Protein AF-A0A946CM26-F1 (afdb_monomer_lite)

Radius of gyration: 30.29 Å; chains: 1; bounding box: 68×43×92 Å

pLDDT: mean 70.54, std 9.92, range [47.28, 89.56]

Secondary structure (DSSP, 8-state):
--------------PPP--HHHHHHHHHHHHHHHHHHHHHHHHHHHHHHHHHHHHTHHHHHHHHHHHHTT-GGGTHHHHHHHHHHHHHHHHHHHHHHHHHT-PPP-

Sequence (106 aa):
MTEAMAVNADTSVVSPAPTKKAWRRLRNKLMLRKKTRAAIMLGIFSSSLYYIFYLYSGDIRSIAEATNRGDKSLFLLPIGIAFVFSIVHGLFTDRFWEALGLTAKR

Structure (mmCIF, N/CA/C/O backbone):
data_AF-A0A946CM26-F1
#
_entry.id   AF-A0A946CM26-F1
#
loop_
_atom_site.group_PDB
_atom_site.id
_atom_site.type_symbol
_atom_site.label_atom_id
_atom_site.label_alt_id
_atom_site.label_comp_id
_atom_site.label_asym_id
_atom_site.label_entity_id
_atom_site.label_seq_id
_atom_site.pdbx_PDB_ins_code
_atom_site.Cartn_x
_atom_site.Cartn_y
_atom_site.Cartn_z
_atom_site.occupancy
_atom_site.B_iso_or_equiv
_atom_site.auth_seq_id
_atom_site.auth_comp_id
_atom_site.auth_asym_id
_atom_site.auth_atom_id
_atom_site.pdbx_PDB_model_num
ATOM 1 N N . MET A 1 1 ? 48.812 -29.990 -68.244 1.00 50.09 1 MET A N 1
ATOM 2 C CA . MET A 1 1 ? 49.199 -30.075 -66.823 1.00 50.09 1 MET A CA 1
ATOM 3 C C . MET A 1 1 ? 49.527 -28.672 -66.348 1.00 50.09 1 MET A C 1
ATOM 5 O O . MET A 1 1 ? 50.666 -28.283 -66.525 1.00 50.09 1 MET A O 1
ATOM 9 N N . THR A 1 2 ? 48.545 -27.933 -65.823 1.00 50.75 2 THR A N 1
ATOM 10 C CA . THR A 1 2 ? 48.731 -26.814 -64.876 1.00 50.75 2 THR A CA 1
ATOM 11 C C . THR A 1 2 ? 47.363 -26.260 -64.465 1.00 50.75 2 THR A C 1
ATOM 13 O O . THR A 1 2 ? 46.496 -26.061 -65.306 1.00 50.75 2 THR A O 1
ATOM 16 N N . GLU A 1 3 ? 47.214 -26.041 -63.158 1.00 47.28 3 GLU A N 1
ATOM 17 C CA . GLU A 1 3 ? 46.234 -25.154 -62.509 1.00 47.28 3 GLU A CA 1
ATOM 18 C C . GLU A 1 3 ? 44.760 -25.580 -62.452 1.00 47.28 3 GLU A C 1
ATOM 20 O O . GLU A 1 3 ? 43.845 -24.868 -62.851 1.00 47.28 3 GLU A O 1
ATOM 25 N N . ALA A 1 4 ? 44.520 -26.717 -61.801 1.00 53.59 4 ALA A N 1
ATOM 26 C CA . ALA A 1 4 ? 43.259 -26.981 -61.113 1.00 53.59 4 ALA A CA 1
ATOM 27 C C . ALA A 1 4 ? 43.537 -27.106 -59.609 1.00 53.59 4 ALA A C 1
ATOM 29 O O . ALA A 1 4 ? 43.633 -28.223 -59.121 1.00 53.59 4 ALA A O 1
ATOM 30 N N . MET A 1 5 ? 43.759 -25.995 -58.889 1.00 54.62 5 MET A N 1
ATOM 31 C CA . MET A 1 5 ? 43.891 -25.996 -57.417 1.00 54.62 5 MET A CA 1
ATOM 32 C C . MET A 1 5 ? 43.934 -24.570 -56.827 1.00 54.62 5 MET A C 1
ATOM 34 O O . MET A 1 5 ? 44.963 -24.124 -56.339 1.00 54.62 5 MET A O 1
ATOM 38 N N . ALA A 1 6 ? 42.822 -23.829 -56.866 1.00 54.34 6 ALA A N 1
ATOM 39 C CA . ALA A 1 6 ? 42.658 -22.621 -56.039 1.00 54.34 6 ALA A CA 1
ATOM 40 C C . ALA A 1 6 ? 41.175 -22.254 -55.850 1.00 54.34 6 ALA A C 1
ATOM 42 O O . ALA A 1 6 ? 40.735 -21.146 -56.138 1.00 54.34 6 ALA A O 1
ATOM 43 N N . VAL A 1 7 ? 40.372 -23.210 -55.395 1.00 59.91 7 VAL A N 1
ATOM 44 C CA . VAL A 1 7 ? 39.038 -22.956 -54.837 1.00 59.91 7 VAL A CA 1
ATOM 45 C C . VAL A 1 7 ? 38.984 -23.746 -53.536 1.00 59.91 7 VAL A C 1
ATOM 47 O O . VAL A 1 7 ? 39.477 -24.871 -53.519 1.00 59.91 7 VAL A O 1
ATOM 50 N N . ASN A 1 8 ? 38.388 -23.161 -52.490 1.00 57.31 8 ASN A N 1
ATOM 51 C CA . ASN A 1 8 ? 38.346 -23.579 -51.074 1.00 57.31 8 ASN A CA 1
ATOM 52 C C . ASN A 1 8 ? 39.418 -22.874 -50.226 1.00 57.31 8 ASN A C 1
ATOM 54 O O . ASN A 1 8 ? 40.591 -22.904 -50.558 1.00 57.31 8 ASN A O 1
ATOM 58 N N . ALA A 1 9 ? 39.127 -22.266 -49.085 1.00 57.59 9 ALA A N 1
ATOM 59 C CA . ALA A 1 9 ? 37.876 -21.991 -48.403 1.00 57.59 9 ALA A CA 1
ATOM 60 C C . ALA A 1 9 ? 38.236 -20.946 -47.345 1.00 57.59 9 ALA A C 1
ATOM 62 O O . ALA A 1 9 ? 39.080 -21.220 -46.502 1.00 57.59 9 ALA A O 1
ATOM 63 N N . ASP A 1 10 ? 37.628 -19.765 -47.387 1.00 49.50 10 ASP A N 1
ATOM 64 C CA . ASP A 1 10 ? 37.755 -18.829 -46.267 1.00 49.50 10 ASP A CA 1
ATOM 65 C C . ASP A 1 10 ? 36.490 -17.979 -46.123 1.00 49.50 10 ASP A C 1
ATOM 67 O O . ASP A 1 10 ? 36.496 -16.757 -46.010 1.00 49.50 10 ASP A O 1
ATOM 71 N N . THR A 1 11 ? 35.336 -18.650 -46.127 1.00 58.28 11 THR A N 1
ATOM 72 C CA . THR A 1 11 ? 34.118 -18.093 -45.534 1.00 58.28 11 THR A CA 1
ATOM 73 C C . THR A 1 11 ? 34.216 -18.238 -44.021 1.00 58.28 11 THR A C 1
ATOM 75 O O . THR A 1 11 ? 33.521 -19.047 -43.403 1.00 58.28 11 THR A O 1
ATOM 78 N N . SER A 1 12 ? 35.100 -17.450 -43.414 1.00 55.16 12 SER A N 1
ATOM 79 C CA . SER A 1 12 ? 35.011 -17.150 -41.994 1.00 55.16 12 SER A CA 1
ATOM 80 C C . SER A 1 12 ? 33.710 -16.374 -41.787 1.00 55.16 12 SER A C 1
ATOM 82 O O . SER A 1 12 ? 33.584 -15.190 -42.098 1.00 55.16 12 SER A O 1
ATOM 84 N N . VAL A 1 13 ? 32.678 -17.080 -41.325 1.00 57.25 13 VAL A N 1
ATOM 85 C CA . VAL A 1 13 ? 31.420 -16.479 -40.883 1.00 57.25 13 VAL A CA 1
ATOM 86 C C . VAL A 1 13 ? 31.747 -15.637 -39.653 1.00 57.25 13 VAL A C 1
ATOM 88 O O . VAL A 1 13 ? 31.697 -16.104 -38.515 1.00 57.25 13 VAL A O 1
ATOM 91 N N . VAL A 1 14 ? 32.144 -14.386 -39.885 1.00 61.41 14 VAL A N 1
ATOM 92 C CA . VAL A 1 14 ? 32.317 -13.378 -38.844 1.00 61.41 14 VAL A CA 1
ATOM 93 C C . VAL A 1 14 ? 30.936 -13.133 -38.250 1.00 61.41 14 VAL A C 1
ATOM 95 O O . VAL A 1 14 ? 30.136 -12.362 -38.775 1.00 61.41 14 VAL A O 1
ATOM 98 N N . SER A 1 15 ? 30.629 -13.833 -37.158 1.00 59.19 15 SER A N 1
ATOM 99 C CA . SER A 1 15 ? 29.458 -13.534 -36.339 1.00 59.19 15 SER A CA 1
ATOM 100 C C . SER A 1 15 ? 29.602 -12.098 -35.831 1.00 59.19 15 SER A C 1
ATOM 102 O O . SER A 1 15 ? 30.552 -11.817 -35.094 1.00 59.19 15 SER A O 1
ATOM 104 N N . PRO A 1 16 ? 28.712 -11.161 -36.208 1.00 64.00 16 PRO A N 1
ATOM 105 C CA . PRO A 1 16 ? 28.840 -9.789 -35.754 1.00 64.00 16 PRO A CA 1
ATOM 106 C C . PRO A 1 16 ? 28.666 -9.762 -34.236 1.00 64.00 16 PRO A C 1
ATOM 108 O O . PRO A 1 16 ? 27.627 -10.166 -33.707 1.00 64.00 16 PRO A O 1
ATOM 111 N N . ALA A 1 17 ? 29.693 -9.288 -33.527 1.00 64.62 17 ALA A N 1
ATOM 112 C CA . ALA A 1 17 ? 29.629 -9.099 -32.086 1.00 64.62 17 ALA A CA 1
ATOM 113 C C . ALA A 1 17 ? 28.372 -8.276 -31.738 1.00 64.62 17 ALA A C 1
ATOM 115 O O . ALA A 1 17 ? 28.110 -7.248 -32.378 1.00 64.62 17 ALA A O 1
ATOM 116 N N . PRO A 1 18 ? 27.566 -8.700 -30.748 1.00 59.12 18 PRO A N 1
ATOM 117 C CA . PRO A 1 18 ? 26.307 -8.043 -30.443 1.00 59.12 18 PRO A CA 1
ATOM 118 C C . PRO A 1 18 ? 26.577 -6.587 -30.068 1.00 59.12 18 PRO A C 1
ATOM 120 O O . PRO A 1 18 ? 27.230 -6.286 -29.069 1.00 59.12 18 PRO A O 1
ATOM 123 N N . THR A 1 19 ? 26.076 -5.674 -30.900 1.00 71.00 19 THR A N 1
ATOM 124 C CA . THR A 1 19 ? 26.295 -4.234 -30.747 1.00 71.00 19 THR A CA 1
ATOM 125 C C . THR A 1 19 ? 25.957 -3.787 -29.319 1.00 71.00 19 THR A C 1
ATOM 127 O O . THR A 1 19 ? 24.955 -4.216 -28.739 1.00 71.00 19 THR A O 1
ATOM 130 N N . LYS A 1 20 ? 26.751 -2.879 -28.729 1.00 68.38 20 LYS A N 1
ATOM 131 C CA . LYS A 1 20 ? 26.539 -2.353 -27.357 1.00 68.38 20 LYS A CA 1
ATOM 132 C C . LYS A 1 20 ? 25.091 -1.877 -27.107 1.00 68.38 20 LYS A C 1
ATOM 134 O O . LYS A 1 20 ? 24.595 -1.893 -25.978 1.00 68.38 20 LYS A O 1
ATOM 139 N N . LYS A 1 21 ? 24.386 -1.486 -28.176 1.00 69.75 21 LYS A N 1
ATOM 140 C CA . LYS A 1 21 ? 22.969 -1.092 -28.193 1.00 69.75 21 LYS A CA 1
ATOM 141 C C . LYS A 1 21 ? 22.021 -2.269 -27.914 1.00 69.75 21 LYS A C 1
ATOM 143 O O . LYS A 1 21 ? 21.071 -2.100 -27.149 1.00 69.75 21 LYS A O 1
ATOM 148 N N . ALA A 1 22 ? 22.287 -3.451 -28.474 1.00 72.25 22 ALA A N 1
ATOM 149 C CA . ALA A 1 22 ? 21.532 -4.679 -28.212 1.00 72.25 22 ALA A CA 1
ATOM 150 C C . ALA A 1 22 ? 21.687 -5.133 -26.750 1.00 72.25 22 ALA A C 1
ATOM 152 O O . ALA A 1 22 ? 20.690 -5.412 -26.084 1.00 72.25 22 ALA A O 1
ATOM 153 N N . TRP A 1 23 ? 22.909 -5.068 -26.211 1.00 66.12 23 TRP A N 1
ATOM 154 C CA . TRP A 1 23 ? 23.193 -5.362 -24.800 1.00 66.12 23 TRP A CA 1
ATOM 155 C C . TRP A 1 23 ? 22.453 -4.428 -23.831 1.00 66.12 23 TRP A C 1
ATOM 157 O O . TRP A 1 23 ? 21.849 -4.885 -22.859 1.00 66.12 23 TRP A O 1
ATOM 167 N N . ARG A 1 24 ? 22.409 -3.117 -24.123 1.00 68.12 24 ARG A N 1
ATOM 168 C CA . ARG A 1 24 ? 21.614 -2.154 -23.335 1.00 68.12 24 ARG A CA 1
ATOM 169 C C . ARG A 1 24 ? 20.121 -2.480 -23.346 1.00 68.12 24 ARG A C 1
ATOM 171 O O . ARG A 1 24 ? 19.485 -2.403 -22.298 1.00 68.12 24 ARG A O 1
ATOM 178 N N . ARG A 1 25 ? 19.558 -2.855 -24.500 1.00 68.62 25 ARG A N 1
ATOM 179 C CA . ARG A 1 25 ? 18.134 -3.223 -24.619 1.00 68.62 25 ARG A CA 1
ATOM 180 C C . ARG A 1 25 ? 17.808 -4.489 -23.835 1.00 68.62 25 ARG A C 1
ATOM 182 O O . ARG A 1 25 ? 16.790 -4.521 -23.147 1.00 68.62 25 ARG A O 1
ATOM 189 N N . LEU A 1 26 ? 18.676 -5.499 -23.904 1.00 68.81 26 LEU A N 1
ATOM 190 C CA . LEU A 1 26 ? 18.492 -6.756 -23.184 1.00 68.81 26 LEU A CA 1
ATOM 191 C C . LEU A 1 26 ? 18.538 -6.535 -21.668 1.00 68.81 26 LEU A C 1
ATOM 193 O O . LEU A 1 26 ? 17.630 -6.960 -20.957 1.00 68.81 26 LEU A O 1
ATOM 197 N N . ARG A 1 27 ? 19.538 -5.783 -21.188 1.00 68.31 27 ARG A N 1
ATOM 198 C CA . ARG A 1 27 ? 19.665 -5.402 -19.775 1.00 68.31 27 ARG A CA 1
ATOM 199 C C . ARG A 1 27 ? 18.445 -4.629 -19.285 1.00 68.31 27 ARG A C 1
ATOM 201 O O . ARG A 1 27 ? 17.923 -4.948 -18.223 1.00 68.31 27 ARG A O 1
ATOM 208 N N . ASN A 1 28 ? 17.967 -3.658 -20.065 1.00 67.50 28 ASN A N 1
ATOM 209 C CA . ASN A 1 28 ? 16.781 -2.881 -19.710 1.00 67.50 28 ASN A CA 1
ATOM 210 C C . ASN A 1 28 ? 15.524 -3.759 -19.659 1.00 67.50 28 ASN A C 1
ATOM 212 O O . ASN A 1 28 ? 14.780 -3.660 -18.692 1.00 67.50 28 ASN A O 1
ATOM 216 N N . LYS A 1 29 ? 15.319 -4.674 -20.619 1.00 63.75 29 LYS A N 1
ATOM 217 C CA . LYS A 1 29 ? 14.225 -5.663 -20.558 1.00 63.75 29 LYS A CA 1
ATOM 218 C C . LYS A 1 29 ? 14.333 -6.556 -19.321 1.00 63.75 29 LYS A C 1
ATOM 220 O O . LYS A 1 29 ? 13.331 -6.802 -18.660 1.00 63.75 29 LYS A O 1
ATOM 225 N N . LEU A 1 30 ? 15.532 -7.035 -18.992 1.00 65.75 30 LEU A N 1
ATOM 226 C CA . LEU A 1 30 ? 15.753 -7.914 -17.842 1.00 65.75 30 LEU A CA 1
ATOM 227 C C . LEU A 1 30 ? 15.511 -7.185 -16.509 1.00 65.75 30 LEU A C 1
ATOM 229 O O . LEU A 1 30 ? 14.889 -7.738 -15.604 1.00 65.75 30 LEU A O 1
ATOM 233 N N . MET A 1 31 ? 15.967 -5.933 -16.404 1.00 63.66 31 MET A N 1
ATOM 234 C CA . MET A 1 31 ? 15.702 -5.069 -15.254 1.00 63.66 31 MET A CA 1
ATOM 235 C C . MET A 1 31 ? 14.222 -4.704 -15.147 1.00 63.66 31 MET A C 1
ATOM 237 O O . MET A 1 31 ? 13.695 -4.759 -14.040 1.00 63.66 31 MET A O 1
ATOM 241 N N . LEU A 1 32 ? 13.536 -4.425 -16.266 1.00 63.38 32 LEU A N 1
ATO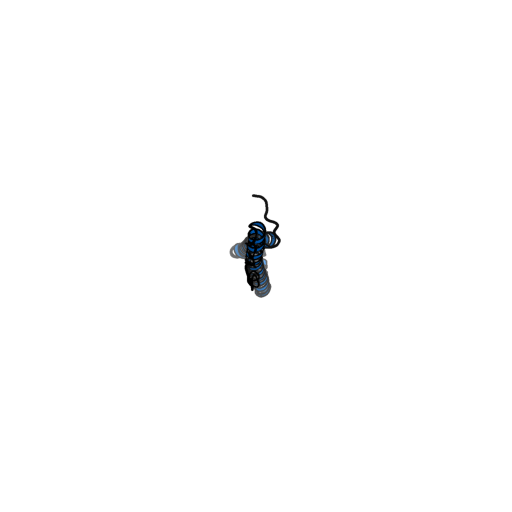M 242 C CA . LEU A 1 32 ? 12.080 -4.247 -16.283 1.00 63.38 32 LEU A CA 1
ATOM 243 C C . LEU A 1 32 ? 11.392 -5.485 -15.707 1.00 63.38 32 LEU A C 1
ATOM 245 O O . LEU A 1 32 ? 10.638 -5.354 -14.758 1.00 63.38 32 LEU A O 1
ATOM 249 N N . ARG A 1 33 ? 11.732 -6.698 -16.167 1.00 64.38 33 ARG A N 1
ATOM 250 C CA . ARG A 1 33 ? 11.136 -7.943 -15.642 1.00 64.38 33 ARG A CA 1
ATOM 251 C C . ARG A 1 33 ? 11.337 -8.115 -14.134 1.00 64.38 33 ARG A C 1
ATOM 253 O O . ARG A 1 33 ? 10.415 -8.557 -13.453 1.00 64.38 33 ARG A O 1
ATOM 260 N N . LYS A 1 34 ? 12.513 -7.760 -13.600 1.00 64.75 34 LYS A N 1
ATOM 261 C CA . LYS A 1 34 ? 12.761 -7.783 -12.146 1.00 64.75 34 LYS A CA 1
ATOM 262 C C . LYS A 1 34 ? 11.912 -6.744 -11.402 1.00 64.75 34 LYS A C 1
ATOM 264 O O . LYS A 1 34 ? 11.321 -7.090 -1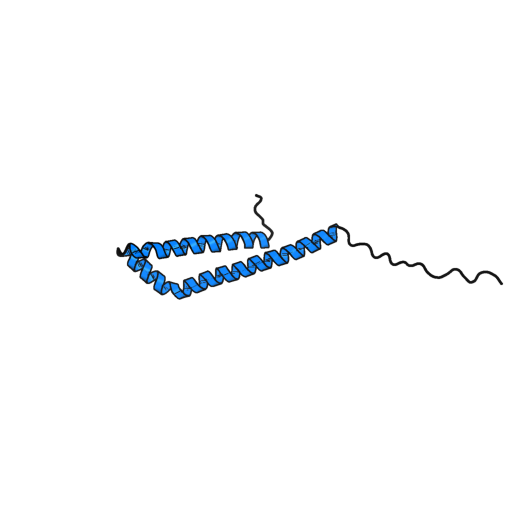0.383 1.00 64.75 34 LYS A O 1
ATOM 269 N N . LYS A 1 35 ? 11.806 -5.514 -11.919 1.00 68.19 35 LYS A N 1
ATOM 270 C CA . LYS A 1 35 ? 10.988 -4.440 -11.324 1.00 68.19 35 LYS A CA 1
ATOM 271 C C . LYS A 1 35 ? 9.490 -4.752 -11.375 1.00 68.19 35 LYS A C 1
ATOM 273 O O . LYS A 1 35 ? 8.810 -4.630 -10.364 1.00 68.19 35 LYS A O 1
ATOM 278 N N . THR A 1 36 ? 8.989 -5.255 -12.501 1.00 69.31 36 THR A N 1
ATOM 279 C CA . THR A 1 36 ? 7.591 -5.682 -12.658 1.00 69.31 36 THR A CA 1
ATOM 280 C C . THR A 1 36 ? 7.233 -6.803 -11.689 1.00 69.31 36 THR A C 1
ATOM 282 O O . THR A 1 36 ? 6.168 -6.776 -11.086 1.00 69.31 36 THR A O 1
ATOM 285 N N . ARG A 1 37 ? 8.138 -7.763 -11.468 1.00 72.44 37 ARG A N 1
ATOM 286 C CA . ARG A 1 37 ? 7.911 -8.842 -10.499 1.00 72.44 37 ARG A CA 1
ATOM 287 C C . ARG A 1 37 ? 7.826 -8.319 -9.061 1.00 72.44 37 ARG A C 1
ATOM 289 O O . ARG A 1 37 ? 6.990 -8.803 -8.307 1.00 72.44 37 ARG A O 1
ATOM 296 N N . ALA A 1 38 ? 8.635 -7.318 -8.708 1.00 69.25 38 ALA A N 1
ATOM 297 C CA . ALA A 1 38 ? 8.553 -6.649 -7.411 1.00 69.25 38 ALA A CA 1
ATOM 298 C C . ALA A 1 38 ? 7.226 -5.886 -7.237 1.00 69.25 38 ALA A C 1
ATOM 300 O O . ALA A 1 38 ? 6.596 -6.006 -6.190 1.00 69.25 38 ALA A O 1
ATOM 301 N N . ALA A 1 39 ? 6.755 -5.182 -8.272 1.00 74.19 39 ALA A N 1
ATOM 302 C CA . ALA A 1 39 ? 5.456 -4.507 -8.244 1.00 74.19 39 ALA A CA 1
ATOM 303 C C . ALA A 1 39 ? 4.277 -5.480 -8.132 1.00 74.19 39 ALA A C 1
ATOM 305 O O . ALA A 1 39 ? 3.354 -5.230 -7.366 1.00 74.19 39 ALA A O 1
ATOM 306 N N . ILE A 1 40 ? 4.321 -6.614 -8.839 1.00 77.38 40 ILE A N 1
ATOM 307 C CA . ILE A 1 40 ? 3.295 -7.661 -8.724 1.00 77.38 40 ILE A CA 1
ATOM 308 C C . ILE A 1 40 ? 3.301 -8.265 -7.315 1.00 77.38 40 ILE A C 1
ATOM 310 O O . ILE A 1 40 ? 2.239 -8.412 -6.720 1.00 77.38 40 ILE A O 1
ATOM 314 N N . MET A 1 41 ? 4.476 -8.569 -6.746 1.00 76.81 41 MET A N 1
ATOM 315 C CA . MET A 1 41 ? 4.574 -9.071 -5.368 1.00 76.81 41 MET A CA 1
ATOM 316 C C . MET A 1 41 ? 4.009 -8.076 -4.353 1.00 76.81 41 MET A C 1
ATOM 318 O O . MET A 1 41 ? 3.269 -8.477 -3.461 1.00 76.81 41 MET A O 1
ATOM 322 N N . LEU A 1 42 ? 4.312 -6.785 -4.506 1.00 73.12 42 LEU A N 1
ATOM 323 C CA . LEU A 1 42 ? 3.761 -5.736 -3.649 1.00 73.12 42 LEU A CA 1
ATOM 324 C C . LEU A 1 42 ? 2.265 -5.511 -3.876 1.00 73.12 42 LEU A C 1
ATOM 326 O O . LEU A 1 42 ? 1.559 -5.207 -2.923 1.00 73.12 42 LEU A O 1
ATOM 330 N N . GLY A 1 43 ? 1.765 -5.696 -5.098 1.00 75.12 43 GLY A N 1
ATOM 331 C CA . GLY A 1 43 ? 0.334 -5.645 -5.398 1.00 75.12 43 GLY A CA 1
ATOM 332 C C . GLY A 1 43 ? -0.429 -6.789 -4.745 1.00 75.12 43 GLY A C 1
ATOM 333 O O . GLY A 1 43 ? -1.473 -6.557 -4.140 1.00 75.12 43 GLY A O 1
ATOM 334 N N . ILE A 1 44 ? 0.129 -8.002 -4.787 1.00 82.38 44 ILE A N 1
ATOM 335 C CA . ILE A 1 44 ? -0.399 -9.157 -4.051 1.00 82.38 44 ILE A CA 1
ATOM 336 C C . ILE A 1 44 ? -0.340 -8.880 -2.549 1.00 82.38 44 ILE A C 1
ATOM 338 O O . ILE A 1 44 ? -1.336 -9.067 -1.868 1.00 82.38 44 ILE A O 1
ATOM 342 N N . PHE A 1 45 ? 0.780 -8.371 -2.034 1.00 80.44 45 PHE A N 1
ATOM 343 C CA . PHE A 1 45 ? 0.930 -8.050 -0.614 1.00 80.44 45 PHE A CA 1
ATOM 344 C C . PHE A 1 45 ? -0.077 -6.987 -0.139 1.00 80.44 45 PHE A C 1
ATOM 346 O O . PHE A 1 45 ? -0.727 -7.173 0.884 1.00 80.44 45 PHE A O 1
ATOM 353 N N . SER A 1 46 ? -0.265 -5.916 -0.913 1.00 76.75 46 SER A N 1
ATOM 354 C CA . SER A 1 46 ? -1.260 -4.865 -0.661 1.00 76.75 46 SER A CA 1
ATOM 355 C C . SER A 1 46 ? -2.691 -5.414 -0.713 1.00 76.75 46 SER A C 1
ATOM 357 O O . SER A 1 46 ? -3.495 -5.144 0.178 1.00 76.75 46 SER A O 1
ATOM 359 N N . SER A 1 47 ? -2.997 -6.259 -1.704 1.00 79.75 47 SER A N 1
ATOM 360 C CA . SER A 1 47 ? -4.308 -6.913 -1.831 1.00 79.75 47 SER A CA 1
ATOM 361 C C . SER A 1 47 ? -4.585 -7.859 -0.664 1.00 79.75 47 SER A C 1
ATOM 363 O O . SER A 1 47 ? -5.680 -7.843 -0.110 1.00 79.75 47 SER A O 1
ATOM 365 N N . SER A 1 48 ? -3.584 -8.633 -0.235 1.00 81.62 48 SER A N 1
ATOM 366 C CA . SER A 1 48 ? -3.671 -9.479 0.957 1.00 81.62 48 SER A CA 1
ATOM 367 C C . SER A 1 48 ? -3.910 -8.650 2.215 1.00 81.62 48 SER A C 1
ATOM 369 O O . SER A 1 48 ? -4.702 -9.052 3.059 1.00 81.62 48 SER A O 1
ATOM 371 N N . LEU A 1 49 ? -3.286 -7.475 2.334 1.00 80.75 49 LEU A N 1
ATOM 372 C CA . LEU A 1 49 ? -3.503 -6.577 3.467 1.00 80.75 49 LEU A CA 1
ATOM 373 C C . LEU A 1 49 ? -4.951 -6.063 3.522 1.00 80.75 49 LEU A C 1
ATOM 375 O O . LEU A 1 49 ? -5.576 -6.098 4.580 1.00 80.75 49 LEU A O 1
ATOM 379 N N . TYR A 1 50 ? -5.507 -5.658 2.375 1.00 79.06 50 TYR A N 1
ATOM 380 C CA . TYR A 1 50 ? -6.924 -5.299 2.244 1.00 79.06 50 TYR A CA 1
ATOM 381 C C . TYR A 1 50 ? -7.851 -6.478 2.556 1.00 79.06 50 TYR A C 1
ATOM 383 O O . TYR A 1 50 ? -8.868 -6.298 3.221 1.00 79.06 50 TYR A O 1
ATOM 391 N N . TYR A 1 51 ? -7.495 -7.684 2.113 1.00 83.50 51 TYR A N 1
ATOM 392 C CA . TYR A 1 51 ? -8.276 -8.892 2.364 1.00 83.50 51 TYR A CA 1
ATOM 393 C C . TYR A 1 51 ? -8.308 -9.259 3.853 1.00 83.50 51 TYR A C 1
ATOM 395 O O . TYR A 1 51 ? -9.370 -9.535 4.403 1.00 83.50 51 TYR A O 1
ATOM 403 N N . ILE A 1 52 ? -7.162 -9.190 4.534 1.00 81.38 52 ILE A N 1
ATOM 404 C CA . ILE A 1 52 ? -7.070 -9.406 5.984 1.00 81.38 52 ILE A CA 1
ATOM 405 C C . ILE A 1 52 ? -7.880 -8.337 6.722 1.00 81.38 52 ILE A C 1
ATOM 407 O O . ILE A 1 52 ? -8.675 -8.665 7.597 1.00 81.38 52 ILE A O 1
ATOM 411 N N . PHE A 1 53 ? -7.746 -7.066 6.338 1.00 82.44 53 PHE A N 1
ATOM 412 C CA . PHE A 1 53 ? -8.541 -5.992 6.930 1.00 82.44 53 PHE A CA 1
ATOM 413 C C . PHE A 1 53 ? -10.048 -6.205 6.736 1.00 82.44 53 PHE A C 1
ATOM 415 O O . PHE A 1 53 ? -10.819 -5.959 7.658 1.00 82.44 53 PHE A O 1
ATOM 422 N N . TYR A 1 54 ? -10.471 -6.717 5.577 1.00 81.38 54 TYR A N 1
ATOM 423 C CA . TYR A 1 54 ? -11.866 -7.066 5.319 1.00 81.38 54 TYR A CA 1
ATOM 424 C C . TYR A 1 54 ? -12.368 -8.179 6.250 1.00 81.38 54 TYR A C 1
ATOM 426 O O . TYR A 1 54 ? -13.452 -8.041 6.816 1.00 81.38 54 TYR A O 1
ATOM 434 N N . LEU A 1 55 ? -11.576 -9.232 6.483 1.00 82.00 55 LEU A N 1
ATOM 435 C CA . LEU A 1 55 ? -11.945 -10.316 7.406 1.00 82.00 55 LEU A CA 1
ATOM 436 C C . LEU A 1 55 ? -12.127 -9.825 8.849 1.00 82.00 55 LEU A C 1
ATOM 438 O O . LEU A 1 55 ? -13.068 -10.235 9.519 1.00 82.00 55 LEU A O 1
ATOM 442 N N . TYR A 1 56 ? -11.269 -8.911 9.304 1.00 79.06 56 TYR A N 1
ATOM 443 C CA . TYR A 1 56 ? -11.336 -8.335 10.652 1.00 79.06 56 TYR A CA 1
ATOM 444 C C . TYR A 1 56 ? -12.200 -7.066 10.738 1.00 79.06 56 TYR A C 1
ATOM 446 O O . TYR A 1 56 ? -12.313 -6.464 11.806 1.00 79.06 56 TYR A O 1
ATOM 454 N N . SER A 1 57 ? -12.835 -6.645 9.639 1.00 70.88 57 SER A N 1
ATOM 455 C CA . SER A 1 57 ? -13.582 -5.382 9.574 1.00 70.88 57 SER A CA 1
ATOM 456 C C . SER A 1 57 ? -14.760 -5.324 10.551 1.00 70.88 57 SER A C 1
ATOM 458 O O . SER A 1 57 ? -15.067 -4.245 11.057 1.00 70.88 57 SER A O 1
ATOM 460 N N . GLY A 1 58 ? -15.380 -6.468 10.866 1.00 72.31 58 GLY A N 1
ATOM 461 C CA . GLY A 1 58 ? -16.450 -6.571 11.864 1.00 72.31 58 GLY A CA 1
ATOM 462 C C . GLY A 1 58 ? -15.978 -6.247 13.284 1.00 72.31 58 GLY A C 1
ATOM 463 O O . GLY A 1 58 ? -16.588 -5.421 13.963 1.00 72.31 58 GLY A O 1
ATOM 464 N N . ASP A 1 59 ? -14.847 -6.819 13.699 1.00 71.69 59 ASP A N 1
ATOM 465 C CA . ASP A 1 59 ? -14.257 -6.591 15.026 1.00 71.69 59 ASP A CA 1
ATOM 466 C C . ASP A 1 59 ? -13.642 -5.193 15.142 1.00 71.69 59 ASP A C 1
ATOM 468 O O . ASP A 1 59 ? -13.761 -4.518 16.161 1.00 71.69 59 ASP A O 1
ATOM 472 N N . ILE A 1 60 ? -13.025 -4.698 14.069 1.00 68.94 60 ILE A N 1
ATOM 473 C CA . ILE A 1 60 ? -12.458 -3.344 14.043 1.00 68.94 60 ILE A CA 1
ATOM 474 C C . ILE A 1 60 ? -13.575 -2.297 14.122 1.00 68.94 60 ILE A C 1
ATOM 476 O O . ILE A 1 60 ? -13.409 -1.265 14.775 1.00 68.94 60 ILE A O 1
ATOM 480 N N . ARG A 1 61 ? -14.729 -2.557 13.496 1.00 68.06 61 ARG A N 1
ATOM 481 C CA . ARG A 1 61 ? -15.886 -1.660 13.550 1.00 68.06 61 ARG A CA 1
ATOM 482 C C . ARG A 1 61 ? -16.515 -1.618 14.938 1.00 68.06 61 ARG A C 1
ATOM 484 O O . ARG A 1 61 ? -16.821 -0.525 15.404 1.00 68.06 61 ARG A O 1
ATOM 491 N N . SER A 1 62 ? -16.651 -2.757 15.617 1.00 69.06 62 SER A N 1
ATOM 492 C CA . SER A 1 62 ? -17.172 -2.786 16.990 1.00 69.06 62 SER A CA 1
ATOM 493 C C . SER A 1 62 ? -16.245 -2.047 17.966 1.00 69.06 62 SER A C 1
ATOM 495 O O . SER A 1 62 ? -16.718 -1.277 18.801 1.00 69.06 62 SER A O 1
ATOM 497 N N . ILE A 1 63 ? -14.924 -2.171 17.793 1.00 67.75 63 ILE A N 1
ATOM 498 C CA . ILE A 1 63 ? -13.911 -1.446 18.577 1.00 67.75 63 ILE A CA 1
ATOM 499 C C . ILE A 1 63 ? -13.911 0.060 18.259 1.00 67.75 63 ILE A C 1
ATOM 501 O O . ILE A 1 63 ? -13.804 0.891 19.166 1.00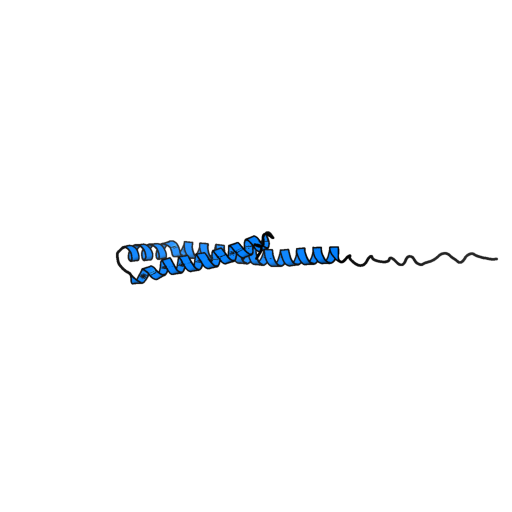 67.75 63 ILE A O 1
ATOM 505 N N . ALA A 1 64 ? -14.070 0.445 16.990 1.00 65.62 64 ALA A N 1
ATOM 506 C CA . ALA A 1 64 ? -14.173 1.849 16.588 1.00 65.62 64 ALA A CA 1
ATOM 507 C C . ALA A 1 64 ? -15.462 2.507 17.115 1.00 65.62 64 ALA A C 1
ATOM 509 O O . ALA A 1 64 ? -15.433 3.647 17.582 1.00 65.62 64 ALA A O 1
ATOM 510 N N . GLU A 1 65 ? -16.584 1.785 17.099 1.00 70.69 65 GLU A N 1
ATOM 511 C CA . GLU A 1 65 ? -17.851 2.240 17.680 1.00 70.69 65 GLU A CA 1
ATOM 512 C C . GLU A 1 65 ? -17.768 2.341 19.214 1.00 70.69 65 GLU A C 1
ATOM 514 O O . GLU A 1 65 ? -18.258 3.320 19.778 1.00 70.69 65 GLU A O 1
ATOM 519 N N . ALA A 1 66 ? -17.086 1.406 19.887 1.00 65.75 66 ALA A N 1
ATOM 520 C CA . ALA A 1 66 ? -16.811 1.475 21.327 1.00 65.75 66 ALA A CA 1
ATOM 521 C C . ALA A 1 66 ? -15.924 2.680 21.695 1.00 65.75 66 ALA A C 1
ATOM 523 O O . ALA A 1 66 ? -16.198 3.389 22.663 1.00 65.75 66 ALA A O 1
ATOM 524 N N . THR A 1 67 ? -14.925 2.985 20.862 1.00 65.31 67 THR A N 1
ATOM 525 C CA . THR A 1 67 ? -14.072 4.173 21.020 1.00 65.31 67 THR A CA 1
ATOM 526 C C . THR A 1 67 ? -14.884 5.469 20.921 1.00 65.31 67 THR A C 1
ATOM 528 O O . THR A 1 67 ? -14.722 6.375 21.739 1.00 65.31 67 THR A O 1
ATOM 531 N N . ASN A 1 68 ? -15.804 5.557 19.952 1.00 65.94 68 ASN A N 1
ATOM 532 C CA . ASN A 1 68 ? -16.678 6.724 19.769 1.00 65.94 68 ASN A CA 1
ATOM 533 C C . ASN A 1 68 ? -17.645 6.948 20.945 1.00 65.94 68 ASN A C 1
ATOM 535 O O . ASN A 1 68 ? -18.125 8.062 21.140 1.00 65.94 68 ASN A O 1
ATOM 539 N N . ARG A 1 69 ? -17.924 5.906 21.739 1.00 69.31 69 ARG A N 1
ATOM 540 C CA . ARG A 1 69 ? -18.777 5.984 22.935 1.00 69.31 69 ARG A CA 1
ATOM 541 C C . ARG A 1 69 ? -18.044 6.443 24.202 1.00 69.31 69 ARG A C 1
ATOM 543 O O . ARG A 1 69 ? -18.704 6.635 25.218 1.00 69.31 69 ARG A O 1
ATOM 550 N N . GLY A 1 70 ? -16.730 6.678 24.147 1.00 64.69 70 GLY A N 1
ATOM 551 C CA . GLY A 1 70 ? -15.975 7.311 25.238 1.00 64.69 70 GLY A CA 1
ATOM 552 C C . GLY A 1 70 ? -14.766 6.529 25.751 1.00 64.69 70 GLY A C 1
ATOM 553 O O . GLY A 1 70 ? -13.990 7.087 26.530 1.00 64.69 70 GLY A O 1
ATOM 554 N N . ASP A 1 71 ? -14.546 5.292 25.293 1.00 62.97 71 ASP A N 1
ATOM 555 C CA . ASP A 1 71 ? -13.363 4.506 25.660 1.00 62.97 71 ASP A CA 1
ATOM 556 C C . ASP A 1 71 ? -12.133 4.945 24.850 1.00 62.97 71 ASP A C 1
ATOM 558 O O . ASP A 1 71 ? -11.851 4.482 23.744 1.00 62.97 71 ASP A O 1
ATOM 562 N N . LYS A 1 72 ? -11.370 5.884 25.419 1.00 62.66 72 LYS A N 1
ATOM 563 C CA . LYS A 1 72 ? -10.190 6.501 24.782 1.00 62.66 72 LYS A CA 1
ATOM 564 C C . LYS A 1 72 ? -9.009 5.543 24.581 1.00 62.66 72 LYS A C 1
ATOM 566 O O . LYS A 1 72 ? -8.096 5.867 23.826 1.00 62.66 72 LYS A O 1
ATOM 571 N N . SER A 1 73 ? -9.007 4.382 25.235 1.00 64.06 73 SER A N 1
ATOM 572 C CA . SER A 1 73 ? -7.931 3.385 25.139 1.00 64.06 73 SER A CA 1
ATOM 573 C C . SER A 1 73 ? -7.863 2.705 23.765 1.00 64.06 73 SER A C 1
ATOM 575 O O . SER A 1 73 ? -6.792 2.265 23.352 1.00 64.06 73 SER A O 1
ATOM 577 N N . LEU A 1 74 ? -8.978 2.666 23.029 1.00 65.06 74 LEU A N 1
ATOM 578 C CA . LEU A 1 74 ? -9.116 1.914 21.777 1.00 65.06 74 LEU A CA 1
ATOM 579 C C . LEU A 1 74 ? -8.935 2.771 20.508 1.00 65.06 74 LEU A C 1
ATOM 581 O O . LEU A 1 74 ? -8.828 2.231 19.408 1.00 65.06 74 LEU A O 1
ATOM 585 N N . PHE A 1 75 ? -8.788 4.094 20.650 1.00 72.81 75 PHE A N 1
ATOM 586 C CA . PHE A 1 75 ? -8.587 5.042 19.541 1.00 72.81 75 PHE A CA 1
ATOM 587 C C . PHE A 1 75 ? -7.275 4.843 18.775 1.00 72.81 75 PHE A C 1
ATOM 589 O O . PHE A 1 75 ? -7.192 5.130 17.580 1.00 72.81 75 PHE A O 1
ATOM 596 N N . LEU A 1 76 ? -6.248 4.316 19.443 1.00 79.81 76 LEU A N 1
ATOM 597 C CA . LEU A 1 76 ? -4.951 4.076 18.817 1.00 79.81 76 LEU A CA 1
ATOM 598 C C . LEU A 1 76 ? -5.030 3.027 17.697 1.00 79.81 76 LEU A C 1
ATOM 600 O O . LEU A 1 76 ? -4.243 3.077 16.753 1.00 79.81 76 LEU A O 1
ATOM 604 N N . LEU A 1 77 ? -5.980 2.091 17.790 1.00 79.50 77 LEU A N 1
ATOM 605 C CA . LEU A 1 77 ? -6.119 0.976 16.859 1.00 79.50 77 LEU A CA 1
ATOM 606 C C . LEU A 1 77 ? -6.498 1.434 15.432 1.00 79.50 77 LEU A C 1
ATOM 608 O O . LEU A 1 77 ? -5.734 1.134 14.511 1.00 79.50 77 LEU A O 1
ATOM 612 N N . PRO A 1 78 ? -7.593 2.195 15.201 1.00 78.12 78 PRO A N 1
ATOM 613 C CA . PRO A 1 78 ? -7.931 2.689 13.864 1.00 78.12 78 PRO A CA 1
ATOM 614 C C . PRO A 1 78 ? -6.860 3.620 13.280 1.00 78.12 78 PRO A C 1
ATOM 616 O O . PRO A 1 78 ? -6.602 3.570 12.077 1.00 78.12 78 PRO A O 1
ATOM 619 N N . ILE A 1 79 ? -6.179 4.414 14.113 1.00 84.00 79 ILE A N 1
ATOM 620 C CA . ILE A 1 79 ? -5.045 5.235 13.664 1.00 84.00 79 ILE A CA 1
ATOM 621 C C . ILE A 1 79 ? -3.889 4.359 13.190 1.00 84.00 79 ILE A C 1
ATOM 623 O O . ILE A 1 79 ? -3.350 4.584 12.106 1.00 84.00 79 ILE A O 1
ATOM 627 N N . GLY A 1 80 ? -3.508 3.358 13.987 1.00 86.06 80 GLY A N 1
ATOM 628 C CA . GLY A 1 80 ? -2.435 2.434 13.641 1.00 86.06 80 GLY A CA 1
ATOM 629 C C . GLY A 1 80 ? -2.707 1.759 12.302 1.00 86.06 80 GLY A C 1
ATOM 630 O O . GLY A 1 80 ? -1.852 1.770 11.420 1.00 86.06 80 GLY A O 1
ATOM 631 N N . ILE A 1 81 ? -3.934 1.272 12.106 1.00 83.50 81 ILE A N 1
ATOM 632 C CA . ILE A 1 81 ? -4.371 0.679 10.840 1.00 83.50 81 ILE A CA 1
ATOM 633 C C . ILE A 1 81 ? -4.230 1.681 9.689 1.00 83.50 81 ILE A C 1
ATOM 635 O O . ILE A 1 81 ? -3.636 1.342 8.665 1.00 83.50 81 ILE A O 1
ATOM 639 N N . ALA A 1 82 ? -4.710 2.917 9.853 1.00 83.50 82 ALA A N 1
ATOM 640 C CA . ALA A 1 82 ? -4.596 3.946 8.822 1.00 83.50 82 ALA A CA 1
ATOM 641 C C . ALA A 1 82 ? -3.130 4.221 8.432 1.00 83.50 82 ALA A C 1
ATOM 643 O O . ALA A 1 82 ? -2.815 4.315 7.244 1.00 83.50 82 ALA A O 1
ATOM 644 N N . PHE A 1 83 ? -2.214 4.279 9.406 1.00 89.56 83 PHE A N 1
ATOM 645 C CA . PHE A 1 83 ? -0.780 4.436 9.142 1.00 89.56 83 PHE A CA 1
ATOM 646 C C . PHE A 1 83 ? -0.182 3.244 8.398 1.00 89.56 83 PHE A C 1
ATOM 648 O O . PHE A 1 83 ? 0.538 3.446 7.418 1.00 89.56 83 PHE A O 1
ATOM 655 N N . VAL A 1 84 ? -0.489 2.012 8.821 1.00 86.69 84 VAL A N 1
ATOM 656 C CA . VAL A 1 84 ? -0.004 0.805 8.133 1.00 86.69 84 VAL A CA 1
ATOM 657 C C . VAL A 1 84 ? -0.474 0.801 6.680 1.00 86.69 84 VAL A C 1
ATOM 659 O O . VAL A 1 84 ? 0.338 0.597 5.777 1.00 86.69 84 VAL A O 1
ATOM 662 N N . PHE A 1 85 ? -1.753 1.096 6.440 1.00 84.88 85 PHE A N 1
ATOM 663 C CA . PHE A 1 85 ? -2.292 1.199 5.086 1.00 84.88 85 PHE A CA 1
ATOM 664 C C . PHE A 1 85 ? -1.597 2.285 4.272 1.00 84.88 85 PHE A C 1
ATOM 666 O O . PHE A 1 85 ? -1.214 2.023 3.136 1.00 84.88 8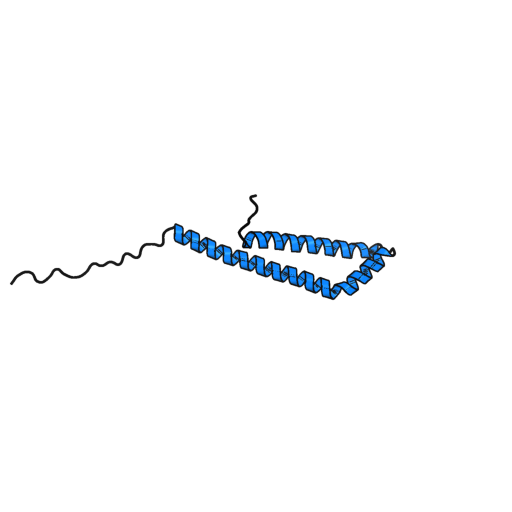5 PHE A O 1
ATOM 673 N N . SER A 1 86 ? -1.371 3.468 4.845 1.00 85.31 86 SER A N 1
ATOM 674 C CA . SER A 1 86 ? -0.689 4.570 4.161 1.00 85.31 86 SER A CA 1
ATOM 675 C C . SER A 1 86 ? 0.739 4.195 3.737 1.00 85.31 86 SER A C 1
ATOM 677 O O . SER A 1 86 ? 1.127 4.414 2.589 1.00 85.31 86 SER A O 1
ATOM 679 N N . ILE A 1 87 ? 1.501 3.532 4.617 1.00 86.31 87 ILE A N 1
ATOM 680 C CA . ILE A 1 87 ? 2.871 3.082 4.323 1.00 86.31 87 ILE A CA 1
ATOM 681 C C . ILE A 1 87 ? 2.874 1.991 3.248 1.00 86.31 87 ILE A C 1
ATOM 683 O O . ILE A 1 87 ? 3.607 2.096 2.263 1.00 86.31 87 ILE A O 1
ATOM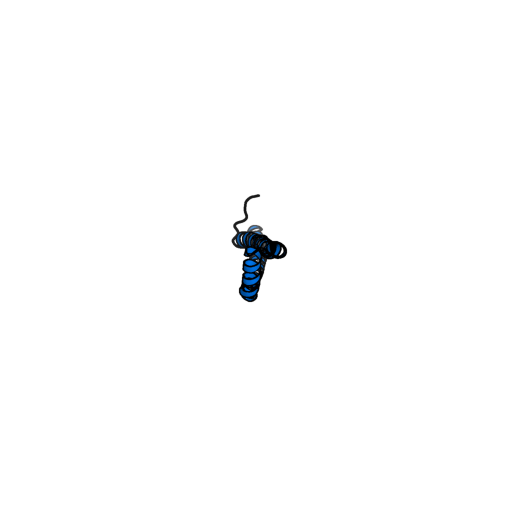 687 N N . VAL A 1 88 ? 2.062 0.942 3.415 1.00 83.00 88 VAL A N 1
ATOM 688 C CA . VAL A 1 88 ? 2.049 -0.197 2.484 1.00 83.00 88 VAL A CA 1
ATOM 689 C C . VAL A 1 88 ? 1.524 0.227 1.115 1.00 83.00 88 VAL A C 1
ATOM 691 O O . VAL A 1 88 ? 2.120 -0.121 0.094 1.00 83.00 88 VAL A O 1
ATOM 694 N N . HIS A 1 89 ? 0.453 1.020 1.079 1.00 80.56 89 HIS A N 1
ATOM 695 C CA . HIS A 1 89 ? -0.107 1.543 -0.161 1.00 80.56 89 HIS A CA 1
ATOM 696 C C . HIS A 1 89 ? 0.859 2.507 -0.860 1.00 80.56 89 HIS A C 1
ATOM 698 O O . HIS A 1 89 ? 1.028 2.420 -2.077 1.00 80.56 89 HIS A O 1
ATOM 704 N N . GLY A 1 90 ? 1.541 3.379 -0.109 1.00 82.31 90 GLY A N 1
ATOM 705 C CA . GLY A 1 90 ? 2.560 4.280 -0.648 1.00 82.31 90 GLY A CA 1
ATOM 706 C C . GLY A 1 90 ? 3.733 3.521 -1.271 1.00 82.31 90 GLY A C 1
ATOM 707 O O . GLY A 1 90 ? 4.113 3.796 -2.409 1.00 82.31 90 GLY A O 1
ATOM 708 N N . LEU A 1 91 ? 4.250 2.501 -0.577 1.00 81.88 91 LEU A N 1
ATOM 709 C CA . LEU A 1 91 ? 5.340 1.662 -1.081 1.00 81.88 91 LEU A CA 1
ATOM 710 C C . LEU A 1 91 ? 4.915 0.842 -2.307 1.00 81.88 91 LEU A C 1
ATOM 712 O O . LEU A 1 91 ? 5.685 0.703 -3.256 1.00 81.88 91 LEU A O 1
ATOM 716 N N . PHE A 1 92 ? 3.688 0.313 -2.314 1.00 81.94 92 PHE A N 1
ATOM 717 C CA . PHE A 1 92 ? 3.123 -0.343 -3.491 1.00 81.94 92 PHE A CA 1
ATOM 718 C C . PHE A 1 92 ? 3.051 0.619 -4.678 1.00 81.94 92 PHE A C 1
ATOM 720 O O . PHE A 1 92 ? 3.503 0.268 -5.764 1.00 81.94 92 PHE A O 1
ATOM 727 N N . THR A 1 93 ? 2.523 1.823 -4.461 1.00 80.19 93 THR A N 1
ATOM 728 C CA . THR A 1 93 ? 2.318 2.825 -5.510 1.00 80.19 93 THR A CA 1
ATOM 729 C C . THR A 1 93 ? 3.645 3.237 -6.139 1.00 80.19 93 THR A C 1
ATOM 731 O O . THR A 1 93 ? 3.772 3.196 -7.360 1.00 80.19 93 THR A O 1
ATOM 734 N N . ASP A 1 94 ? 4.667 3.531 -5.333 1.00 80.88 94 ASP A N 1
ATOM 735 C CA . ASP A 1 94 ? 6.013 3.851 -5.823 1.00 80.88 94 ASP A CA 1
ATOM 736 C C . ASP A 1 94 ? 6.570 2.733 -6.724 1.00 80.88 94 ASP A C 1
ATOM 738 O O . ASP A 1 94 ? 6.948 2.956 -7.876 1.00 80.88 94 ASP A O 1
ATOM 742 N N . ARG A 1 95 ? 6.508 1.481 -6.257 1.00 76.62 95 ARG A N 1
ATOM 743 C CA . ARG A 1 95 ? 7.009 0.323 -7.016 1.00 76.62 95 ARG A CA 1
ATOM 744 C C . ARG A 1 95 ? 6.166 -0.008 -8.242 1.00 76.62 95 ARG A C 1
ATOM 746 O O . ARG A 1 95 ? 6.711 -0.474 -9.243 1.00 76.62 95 ARG A O 1
ATOM 753 N N . PHE A 1 96 ? 4.862 0.237 -8.189 1.00 78.19 96 PHE A N 1
ATOM 754 C CA . PHE A 1 96 ? 3.956 0.110 -9.323 1.00 78.19 96 PHE A CA 1
ATOM 755 C C . PHE A 1 96 ? 4.338 1.091 -10.437 1.00 78.19 96 PHE A C 1
ATOM 757 O O . PHE A 1 96 ? 4.521 0.672 -11.583 1.00 78.19 96 PHE A O 1
ATOM 764 N N . TRP A 1 97 ? 4.572 2.361 -10.099 1.00 76.81 97 TRP A N 1
ATOM 765 C CA . TRP A 1 97 ? 5.043 3.363 -11.056 1.00 76.81 97 TRP A CA 1
ATOM 766 C C . TRP A 1 97 ? 6.442 3.030 -11.598 1.00 76.81 97 TRP A C 1
ATOM 768 O O . TRP A 1 97 ? 6.655 3.084 -12.814 1.00 76.81 97 TRP A O 1
ATOM 778 N N . GLU A 1 98 ? 7.367 2.558 -10.750 1.00 77.88 98 GLU A N 1
ATOM 779 C CA . GLU A 1 98 ? 8.677 2.056 -11.195 1.00 77.88 98 GLU A CA 1
ATOM 780 C C . GLU A 1 98 ? 8.564 0.894 -12.197 1.00 77.88 98 GLU A C 1
ATOM 782 O O . GLU A 1 98 ? 9.367 0.802 -13.131 1.00 77.88 98 GLU A O 1
ATOM 787 N N . ALA A 1 99 ? 7.594 -0.006 -12.013 1.00 71.56 99 ALA A N 1
ATOM 788 C CA . ALA A 1 99 ? 7.355 -1.130 -12.913 1.00 71.56 99 ALA A CA 1
ATOM 789 C C . ALA A 1 99 ? 6.728 -0.714 -14.247 1.00 71.56 99 ALA A C 1
ATOM 791 O O . ALA A 1 99 ? 7.043 -1.329 -15.268 1.00 71.56 99 ALA A O 1
ATOM 792 N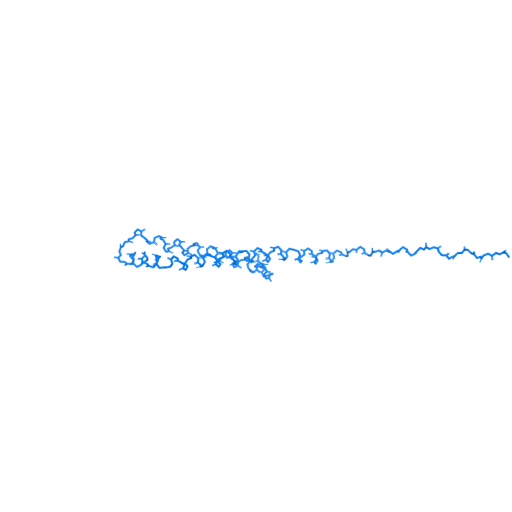 N . LEU A 1 100 ? 5.900 0.333 -14.253 1.00 72.44 100 LEU A N 1
ATOM 793 C CA . LEU A 1 100 ? 5.395 0.968 -15.474 1.00 72.44 100 LEU A CA 1
ATOM 794 C C . LEU A 1 100 ? 6.468 1.798 -16.200 1.00 72.44 100 LEU A C 1
ATOM 796 O O . LEU A 1 100 ? 6.254 2.237 -17.327 1.00 72.44 100 LEU A O 1
ATOM 800 N N . GLY A 1 101 ? 7.640 1.985 -15.584 1.00 70.88 101 GLY A N 1
ATOM 801 C CA . GLY A 1 101 ? 8.736 2.782 -16.136 1.00 70.88 101 GLY A CA 1
ATOM 802 C C . GLY A 1 101 ? 8.572 4.287 -15.916 1.00 70.88 101 GLY A C 1
ATOM 803 O O . GLY A 1 101 ? 9.364 5.066 -16.445 1.00 70.88 101 GLY A O 1
ATOM 804 N N . LEU A 1 102 ? 7.580 4.692 -15.121 1.00 69.56 102 LEU A N 1
ATOM 805 C CA . LEU A 1 102 ? 7.360 6.063 -14.686 1.00 69.56 102 LEU A CA 1
ATOM 806 C C . LEU A 1 102 ? 8.072 6.251 -13.345 1.00 69.56 102 LEU A C 1
ATOM 808 O O . LEU A 1 102 ? 7.483 6.135 -12.279 1.00 69.56 102 LEU A O 1
ATOM 812 N N . THR A 1 103 ? 9.380 6.486 -13.391 1.00 62.78 103 THR A N 1
ATOM 813 C CA . THR A 1 103 ? 10.136 6.866 -12.191 1.00 62.78 103 THR A CA 1
ATOM 814 C C . THR A 1 103 ? 10.059 8.379 -12.031 1.00 62.78 103 THR A C 1
ATOM 816 O O . THR A 1 103 ? 10.414 9.112 -12.957 1.00 62.78 103 THR A O 1
ATOM 819 N N . ALA A 1 104 ? 9.606 8.848 -10.865 1.00 60.75 104 ALA A N 1
ATOM 820 C CA . ALA A 1 104 ? 9.664 10.264 -10.527 1.00 60.75 104 ALA A CA 1
ATOM 821 C C . ALA A 1 104 ? 11.115 10.754 -10.649 1.00 60.75 104 ALA A C 1
ATOM 823 O O . ALA A 1 104 ? 12.048 10.118 -10.149 1.00 60.75 104 ALA A O 1
ATOM 824 N N . LYS A 1 105 ? 11.320 11.863 -11.363 1.00 54.06 105 LYS A N 1
ATOM 825 C CA . LYS A 1 105 ? 12.636 12.492 -11.454 1.00 54.06 105 LYS A CA 1
ATOM 826 C C . LYS A 1 105 ? 12.968 13.034 -10.064 1.00 54.06 105 LYS A C 1
ATOM 828 O O . LYS A 1 105 ? 12.224 13.864 -9.554 1.00 54.06 105 LYS A O 1
ATOM 833 N N . ARG A 1 106 ? 14.020 12.486 -9.458 1.00 49.28 106 ARG A N 1
ATOM 834 C CA . ARG A 1 106 ? 14.540 12.940 -8.167 1.00 49.28 106 ARG A CA 1
ATOM 835 C C . ARG A 1 106 ? 15.074 14.363 -8.268 1.00 49.28 106 ARG A C 1
ATOM 837 O O . ARG A 1 106 ? 15.626 14.690 -9.347 1.00 49.28 106 ARG A O 1
#

Foldseek 3Di:
DDDPDDDDDPPPVPPPDPPPVNVVVVVVVVVLVVLLVVLVVLVVVLVVLVVVCVVCVVVLVVLVVVCVVPPVVSVVPVVVSVVVNCVSVVVSVQSNCVSVVNHDDD